Protein AF-A0A7J6T9Y3-F1 (afdb_monomer_lite)

InterPro domains:
  IPR005052 Legume-like lectin [PS51328] (21-77)
  IPR013320 Concanavalin A-like lectin/glucanase domain superfamily [SSF49899] (25-76)

Foldseek 3Di:
DDDVVVVVVVVVVVVVVVVVVLVVLVVLFDDDQADDPVSCVVWKDKDWPWDDDRGDIDQDDPDPPTGIDMDTPDDDD

Organism: Perkinsus olseni (NCBI:txid32597)

Secondary structure (DSSP, 8-state):
---HHHHHHHHHHHHHHHHHHHHHHHHHT---SS--HHHHHHHEEEEES-EE-SS-EESS-S-TT--EEEEESSPP-

Radius of gyration: 20.01 Å; chains: 1; bounding box: 40×22×61 Å

Structure (mmCIF, N/CA/C/O backbone):
data_AF-A0A7J6T9Y3-F1
#
_entry.id   AF-A0A7J6T9Y3-F1
#
loop_
_atom_site.group_PDB
_atom_site.id
_atom_site.type_symbol
_atom_site.label_atom_id
_atom_site.label_alt_id
_atom_site.label_comp_id
_atom_site.label_asym_id
_atom_site.label_entity_id
_atom_site.label_seq_id
_atom_site.pdbx_PDB_ins_code
_atom_site.Cartn_x
_atom_site.Cartn_y
_atom_site.Cartn_z
_atom_site.occupancy
_atom_site.B_iso_or_equiv
_atom_site.auth_seq_id
_atom_site.auth_comp_id
_atom_site.auth_asym_id
_atom_site.auth_atom_id
_atom_site.pdbx_PDB_model_num
ATOM 1 N N . MET A 1 1 ? -26.793 4.681 46.705 1.00 48.53 1 MET A N 1
ATOM 2 C CA . MET A 1 1 ? -25.413 4.638 47.236 1.00 48.53 1 MET A CA 1
ATOM 3 C C . MET A 1 1 ? -24.623 3.678 46.361 1.00 48.53 1 MET A C 1
ATOM 5 O O . MET A 1 1 ? -24.998 2.516 46.293 1.00 48.53 1 MET A O 1
ATOM 9 N N . LEU A 1 2 ? -23.633 4.167 45.609 1.00 51.47 2 LEU A N 1
ATOM 10 C CA . LEU A 1 2 ? -22.779 3.320 44.766 1.00 51.47 2 LEU A CA 1
ATOM 11 C C . LEU A 1 2 ? -21.829 2.516 45.660 1.00 51.47 2 LEU A C 1
ATOM 13 O O . LEU A 1 2 ? -21.224 3.066 46.578 1.00 51.47 2 LEU A O 1
ATOM 17 N N . ASN A 1 3 ? -21.734 1.211 45.417 1.00 59.97 3 ASN A N 1
ATOM 18 C CA . ASN A 1 3 ? -20.877 0.312 46.184 1.00 59.97 3 ASN A CA 1
ATOM 19 C C . ASN A 1 3 ? -19.400 0.671 45.899 1.00 59.97 3 ASN A C 1
ATOM 21 O O . ASN A 1 3 ? -19.047 0.783 44.724 1.00 59.97 3 ASN A O 1
ATOM 25 N N . PRO A 1 4 ? -18.512 0.833 46.900 1.00 59.28 4 PRO A N 1
ATOM 26 C CA . PRO A 1 4 ? -17.106 1.207 46.679 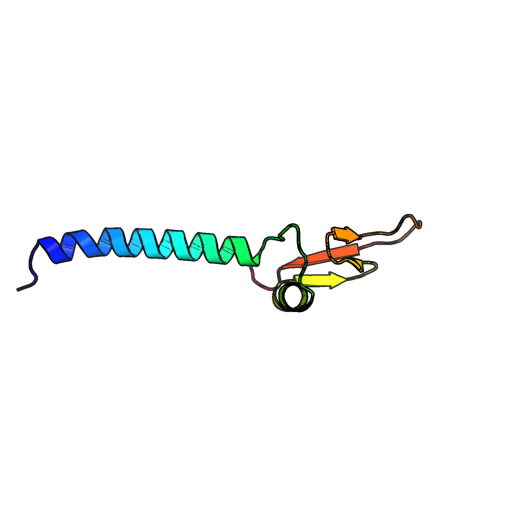1.00 59.28 4 PRO A CA 1
ATOM 27 C C . PRO A 1 4 ? -16.342 0.266 45.727 1.00 59.28 4 PRO A C 1
ATOM 29 O O . PRO A 1 4 ? -15.399 0.692 45.066 1.00 59.28 4 PRO A O 1
ATOM 32 N N . LYS A 1 5 ? -16.796 -0.985 45.558 1.00 56.81 5 LYS A N 1
ATOM 33 C CA . LYS A 1 5 ? -16.265 -1.917 44.543 1.00 56.81 5 LYS A CA 1
ATOM 34 C C . LYS A 1 5 ? -16.561 -1.499 43.092 1.00 56.81 5 LYS A C 1
ATOM 36 O O . LYS A 1 5 ? -15.790 -1.835 42.203 1.00 56.81 5 LYS A O 1
ATOM 41 N N . GLN A 1 6 ? -17.643 -0.756 42.844 1.00 54.72 6 GLN A N 1
ATOM 42 C CA . GLN A 1 6 ? -17.991 -0.236 41.513 1.00 54.72 6 GLN A CA 1
ATOM 43 C C . GLN A 1 6 ? -17.151 0.994 41.132 1.00 54.72 6 GLN A C 1
ATOM 45 O O . GLN A 1 6 ? -16.890 1.199 39.951 1.00 54.72 6 GLN A O 1
ATOM 50 N N . LEU A 1 7 ? -16.674 1.775 42.113 1.00 54.66 7 LEU A N 1
ATOM 51 C CA . LEU A 1 7 ? -15.786 2.920 41.862 1.00 54.66 7 LEU A CA 1
ATOM 52 C C . LEU A 1 7 ? -14.369 2.501 41.438 1.00 54.66 7 LEU A C 1
ATOM 54 O O . LEU A 1 7 ? -13.734 3.214 40.669 1.00 54.66 7 LEU A O 1
ATOM 58 N N . LEU A 1 8 ? -13.886 1.341 41.895 1.00 59.44 8 LEU A N 1
ATOM 59 C CA . LEU A 1 8 ? -12.570 0.797 41.525 1.00 59.44 8 LEU A CA 1
ATOM 60 C C . LEU A 1 8 ? -12.534 0.175 40.118 1.00 59.44 8 LEU A C 1
ATOM 62 O O . LEU A 1 8 ? -11.467 0.088 39.518 1.00 59.44 8 LEU A O 1
ATOM 66 N N . ALA A 1 9 ? -13.684 -0.239 39.578 1.00 60.62 9 ALA A N 1
ATOM 67 C CA . ALA A 1 9 ? -13.772 -0.852 38.250 1.00 60.62 9 ALA A CA 1
ATOM 68 C C . ALA A 1 9 ? -13.741 0.180 37.110 1.00 60.62 9 ALA A C 1
ATOM 70 O O . ALA A 1 9 ? -13.226 -0.111 36.034 1.00 60.62 9 ALA A O 1
ATOM 71 N N . ALA A 1 10 ? -14.259 1.389 37.342 1.00 64.12 10 ALA A N 1
ATOM 72 C CA . ALA A 1 10 ? -14.302 2.457 36.344 1.00 64.12 10 ALA A CA 1
ATOM 73 C C . ALA A 1 10 ? -12.918 2.850 35.776 1.00 64.12 10 ALA A C 1
ATOM 75 O O . ALA A 1 10 ? -12.782 2.863 34.553 1.00 64.12 10 ALA A O 1
ATOM 76 N N . PRO A 1 11 ? -11.876 3.114 36.592 1.00 72.06 11 PRO A N 1
ATOM 77 C CA . PRO A 1 11 ? -10.555 3.463 36.064 1.00 72.06 11 PRO A CA 1
ATOM 78 C C . PRO A 1 11 ? -9.884 2.308 35.308 1.00 72.06 11 PRO A C 1
ATOM 80 O O . PRO A 1 11 ? -9.200 2.551 34.321 1.00 72.06 11 PRO A O 1
ATOM 83 N N . LEU A 1 12 ? -10.112 1.053 35.713 1.00 74.50 12 LEU A N 1
ATOM 84 C CA . LEU A 1 12 ? -9.594 -0.115 34.992 1.00 74.50 12 LEU A CA 1
ATOM 85 C C . LEU A 1 12 ? -10.287 -0.300 33.632 1.00 74.50 12 LEU A C 1
ATOM 87 O O . LEU A 1 12 ? -9.625 -0.594 32.642 1.00 74.50 12 LEU A O 1
ATOM 91 N N . LEU A 1 13 ? -11.606 -0.100 33.571 1.00 71.88 13 LEU A N 1
ATOM 92 C CA . LEU A 1 13 ? -12.372 -0.150 32.322 1.00 71.88 13 LEU A CA 1
ATOM 93 C C . LEU A 1 13 ? -11.960 0.960 31.347 1.00 71.88 13 LEU A C 1
ATOM 95 O O . LEU A 1 13 ? -11.862 0.699 30.153 1.00 71.88 13 LEU A O 1
ATOM 99 N N . LEU A 1 14 ? -11.678 2.165 31.851 1.00 68.88 14 LEU A N 1
ATOM 100 C CA . LEU A 1 14 ? -11.124 3.268 31.058 1.00 68.88 14 LEU A CA 1
ATOM 101 C C . LEU A 1 14 ? -9.752 2.908 30.475 1.00 68.88 14 LEU A C 1
ATOM 103 O O . LEU A 1 14 ? -9.542 3.060 29.278 1.00 68.88 14 LEU A O 1
ATOM 107 N N . LEU A 1 15 ? -8.856 2.348 31.293 1.00 70.06 15 LEU A N 1
ATOM 108 C CA . LEU A 1 15 ? -7.523 1.946 30.838 1.00 70.06 15 LEU A CA 1
ATOM 109 C C . LEU A 1 15 ? -7.579 0.853 29.757 1.00 70.06 15 LEU A C 1
ATOM 111 O O . LEU A 1 15 ? -6.816 0.878 28.795 1.00 70.06 15 LEU A O 1
ATOM 115 N N . LEU A 1 16 ? -8.494 -0.110 29.909 1.00 70.50 16 LEU A N 1
ATOM 116 C CA . LEU A 1 16 ? -8.729 -1.159 28.915 1.00 70.50 16 LEU A CA 1
ATOM 117 C C . LEU A 1 16 ? -9.332 -0.591 27.626 1.00 70.50 16 LEU A C 1
ATOM 119 O O . LEU A 1 16 ? -8.958 -1.034 26.545 1.00 70.50 16 LEU A O 1
ATOM 123 N N . ALA A 1 17 ? -10.233 0.388 27.725 1.00 66.56 17 ALA A N 1
ATOM 124 C CA . ALA A 1 17 ? -10.803 1.056 26.560 1.00 66.56 17 ALA A CA 1
ATOM 125 C C . ALA A 1 17 ? -9.736 1.832 25.772 1.00 66.56 17 ALA A C 1
ATOM 127 O O . ALA A 1 17 ? -9.700 1.712 24.550 1.00 66.56 17 ALA A O 1
ATOM 128 N N . ASP A 1 18 ? -8.834 2.545 26.451 1.00 66.62 18 ASP A N 1
ATOM 129 C CA . ASP A 1 18 ? -7.714 3.244 25.807 1.00 66.62 18 ASP A CA 1
ATOM 130 C C . ASP A 1 18 ? -6.727 2.267 25.161 1.00 66.62 18 ASP A C 1
ATOM 132 O O . ASP A 1 18 ? -6.307 2.474 24.022 1.00 66.62 18 ASP A O 1
ATOM 136 N N . LEU A 1 19 ? -6.398 1.163 25.844 1.00 67.19 19 LEU A N 1
ATOM 137 C CA . LEU A 1 19 ? -5.512 0.132 25.300 1.00 67.19 19 LEU A CA 1
ATOM 138 C C . LEU A 1 19 ? -6.104 -0.505 24.034 1.00 67.19 19 LEU A C 1
ATOM 140 O O . LEU A 1 19 ? -5.419 -0.628 23.019 1.00 67.19 19 LEU A O 1
ATOM 144 N N . VAL A 1 20 ? -7.388 -0.876 24.078 1.00 67.69 20 VAL A N 1
ATOM 145 C CA . VAL A 1 20 ? -8.103 -1.449 22.930 1.00 67.69 20 VAL A CA 1
ATOM 146 C C . VAL A 1 20 ? -8.223 -0.421 21.807 1.00 67.69 20 VAL A C 1
ATOM 148 O O . VAL A 1 20 ? -7.977 -0.759 20.653 1.00 67.69 20 VAL A O 1
ATOM 151 N N . SER A 1 21 ? -8.538 0.836 22.124 1.00 67.12 21 SER A N 1
ATOM 152 C CA . SER A 1 21 ? -8.616 1.916 21.138 1.00 67.12 21 SER A CA 1
ATOM 153 C C . SER A 1 21 ? -7.277 2.125 20.431 1.00 67.12 21 SER A C 1
ATOM 155 O O . SER A 1 21 ? -7.237 2.175 19.202 1.00 67.12 21 SER A O 1
ATOM 157 N N . GLY A 1 22 ? -6.175 2.184 21.184 1.00 70.50 22 GLY A N 1
ATOM 158 C CA . GLY A 1 22 ? -4.832 2.333 20.626 1.00 70.50 22 GLY A CA 1
ATOM 159 C C . GLY A 1 22 ? -4.421 1.147 19.752 1.00 70.50 22 GLY A C 1
ATOM 160 O O . GLY A 1 22 ? -3.861 1.341 18.674 1.00 70.50 22 GLY A O 1
ATOM 161 N N . GLN A 1 23 ? -4.749 -0.082 20.159 1.00 71.81 23 GLN A N 1
ATOM 162 C CA . GLN A 1 23 ? -4.443 -1.274 19.366 1.00 71.81 23 GLN A CA 1
ATOM 163 C C . GLN A 1 23 ? -5.250 -1.321 18.058 1.00 71.81 23 GLN A C 1
ATOM 165 O O . GLN A 1 23 ? -4.672 -1.518 16.989 1.00 71.81 23 GLN A O 1
ATOM 170 N N . VAL A 1 24 ? -6.563 -1.076 18.123 1.00 73.19 24 VAL A N 1
ATOM 171 C CA . VAL A 1 24 ? -7.449 -1.029 16.944 1.00 73.19 24 VAL A CA 1
ATOM 172 C C . VAL A 1 24 ? -6.989 0.046 15.960 1.00 73.19 24 VAL A C 1
ATOM 174 O O . VAL A 1 24 ? -7.013 -0.149 14.743 1.00 73.19 24 VAL A O 1
ATOM 177 N N . GLN A 1 25 ? -6.525 1.178 16.481 1.00 76.69 25 GLN A N 1
ATOM 178 C CA . GLN A 1 25 ? -5.969 2.240 15.667 1.00 76.69 25 GLN A CA 1
ATOM 179 C C . GLN A 1 25 ? -4.695 1.780 14.955 1.00 76.69 25 GLN A C 1
ATOM 181 O O . GLN A 1 25 ? -4.619 1.885 13.732 1.00 76.69 25 GLN A O 1
ATOM 186 N N . LEU A 1 26 ? -3.733 1.196 15.670 1.00 81.56 26 LEU A N 1
ATOM 187 C CA . LEU A 1 26 ? -2.471 0.727 15.090 1.00 81.56 26 LEU A CA 1
ATOM 188 C C . LEU A 1 26 ? -2.685 -0.340 14.004 1.00 81.56 26 LEU A C 1
ATOM 190 O O . LEU A 1 26 ? -2.035 -0.297 12.959 1.00 81.56 26 LEU A O 1
ATOM 194 N N . GLU A 1 27 ? -3.652 -1.240 14.194 1.00 85.38 27 GLU A N 1
ATOM 195 C CA . GLU A 1 27 ? -4.052 -2.234 13.189 1.00 85.38 27 GLU A CA 1
ATOM 196 C C . GLU A 1 27 ? -4.590 -1.589 11.903 1.00 85.38 27 GLU A C 1
ATOM 198 O O . GLU A 1 27 ? -4.356 -2.095 10.802 1.00 85.38 27 GLU A O 1
ATOM 203 N N . SER A 1 28 ? -5.277 -0.447 12.005 1.00 85.81 28 SER A N 1
ATOM 204 C CA . SER A 1 28 ? -5.770 0.290 10.835 1.00 85.81 28 SER A CA 1
ATOM 205 C C . SER A 1 28 ? -4.654 0.962 10.020 1.00 85.81 28 SER A C 1
ATOM 207 O O . SER A 1 28 ? -4.837 1.203 8.827 1.00 85.81 28 SER A O 1
ATOM 209 N N . HIS A 1 29 ? -3.487 1.185 10.637 1.00 91.25 29 HIS A N 1
ATOM 210 C CA . HIS A 1 29 ? -2.285 1.765 10.023 1.00 91.25 29 HIS A CA 1
ATOM 211 C C . HIS A 1 29 ? -1.193 0.726 9.735 1.00 91.25 29 HIS A C 1
ATOM 213 O O . HIS A 1 29 ? -0.051 1.090 9.458 1.00 91.25 29 HIS A O 1
ATOM 219 N N . SER A 1 30 ? -1.529 -0.562 9.798 1.00 90.06 30 SER A N 1
ATOM 220 C CA . SER A 1 30 ? -0.579 -1.657 9.616 1.00 90.06 30 SER A CA 1
ATOM 221 C C . SER A 1 30 ? -0.990 -2.578 8.471 1.00 90.06 30 SER A C 1
ATOM 223 O O . SER A 1 30 ? -2.157 -2.648 8.077 1.00 90.06 30 SER A O 1
ATOM 225 N N . PHE A 1 31 ? -0.009 -3.314 7.955 1.00 88.19 31 PHE A N 1
ATOM 226 C CA . PHE A 1 31 ? -0.217 -4.426 7.035 1.00 88.19 31 PHE A CA 1
ATOM 227 C C . PHE A 1 31 ? 0.022 -5.750 7.756 1.00 88.19 31 PHE A C 1
ATOM 229 O O . PHE A 1 31 ? 0.828 -5.827 8.682 1.00 88.19 31 PHE A O 1
ATOM 236 N N . THR A 1 32 ? -0.645 -6.803 7.291 1.00 83.75 32 THR A N 1
ATOM 237 C CA . THR A 1 32 ? -0.281 -8.181 7.642 1.00 83.75 32 THR A CA 1
ATOM 238 C C . THR A 1 32 ? 0.432 -8.838 6.463 1.00 83.75 32 THR A C 1
ATOM 240 O O . THR A 1 32 ? 0.462 -8.277 5.369 1.00 83.75 32 THR A O 1
ATOM 243 N N . GLN A 1 33 ? 1.012 -10.023 6.669 1.00 82.00 33 GLN A N 1
ATOM 244 C CA . GLN A 1 33 ? 1.674 -10.768 5.592 1.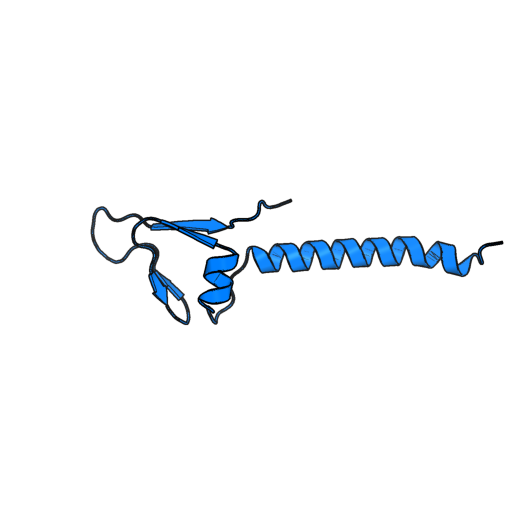00 82.00 33 GLN A CA 1
ATOM 245 C C . GLN A 1 33 ? 0.719 -11.103 4.434 1.00 82.00 33 GLN A C 1
ATOM 247 O O . GLN A 1 33 ? 1.152 -11.177 3.288 1.00 82.00 33 GLN A O 1
ATOM 252 N N . THR A 1 34 ? -0.570 -11.284 4.729 1.00 86.31 34 THR A N 1
ATOM 253 C CA . THR A 1 34 ? -1.620 -11.429 3.720 1.00 86.31 34 THR A CA 1
ATOM 254 C C . THR A 1 34 ? -2.245 -10.066 3.457 1.00 86.31 34 THR A C 1
ATOM 256 O O . THR A 1 34 ? -2.699 -9.387 4.382 1.00 86.31 34 THR A O 1
ATOM 259 N N . LEU A 1 35 ? -2.284 -9.664 2.192 1.00 89.06 35 LEU A N 1
ATOM 260 C CA . LEU A 1 35 ? -2.866 -8.397 1.777 1.00 89.06 35 LEU A CA 1
ATOM 261 C C . LEU A 1 35 ? -4.223 -8.655 1.132 1.00 89.06 35 LEU A C 1
ATOM 263 O O . LEU A 1 35 ? -4.311 -9.116 -0.002 1.00 89.06 35 LEU A O 1
ATOM 267 N N . ASP A 1 36 ? -5.285 -8.359 1.877 1.00 89.62 36 ASP A N 1
ATOM 268 C CA . ASP A 1 36 ? -6.644 -8.329 1.342 1.00 89.62 36 ASP A CA 1
ATOM 269 C C . ASP A 1 36 ? -6.868 -6.988 0.609 1.00 89.62 36 ASP A C 1
ATOM 271 O O . ASP A 1 36 ? -6.805 -5.930 1.251 1.00 89.62 36 ASP A O 1
ATOM 275 N N . PRO A 1 37 ? -7.153 -6.992 -0.709 1.00 90.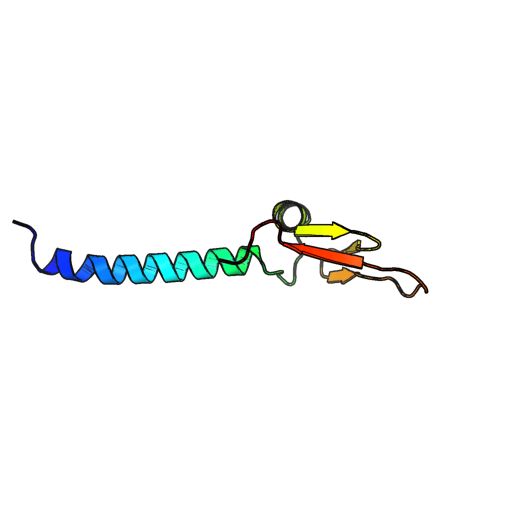19 37 PRO A N 1
ATOM 276 C CA . PRO A 1 37 ? -7.411 -5.772 -1.471 1.00 90.19 37 PRO A CA 1
ATOM 277 C C . PRO A 1 37 ? -8.573 -4.933 -0.933 1.00 90.19 37 PRO A C 1
ATOM 279 O O . PRO A 1 37 ? -8.524 -3.705 -1.009 1.00 90.19 37 PRO A O 1
ATOM 282 N N . ALA A 1 38 ? -9.612 -5.558 -0.371 1.00 91.38 38 ALA A N 1
ATOM 283 C CA . ALA A 1 38 ? -10.741 -4.834 0.203 1.00 91.38 38 ALA A CA 1
ATOM 284 C C . ALA A 1 38 ? -10.309 -4.045 1.447 1.00 91.38 38 ALA A C 1
ATOM 286 O O . ALA A 1 38 ? -10.612 -2.856 1.572 1.00 91.38 38 ALA A O 1
ATOM 287 N N . VAL A 1 39 ? -9.531 -4.680 2.329 1.00 91.56 39 VAL A N 1
ATOM 288 C CA . VAL A 1 39 ? -8.982 -4.042 3.534 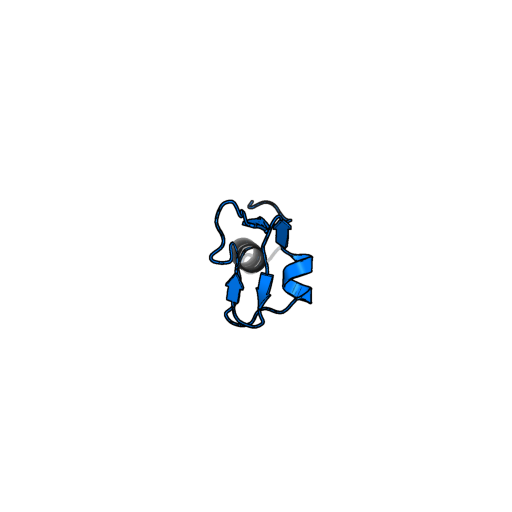1.00 91.56 39 VAL A CA 1
ATO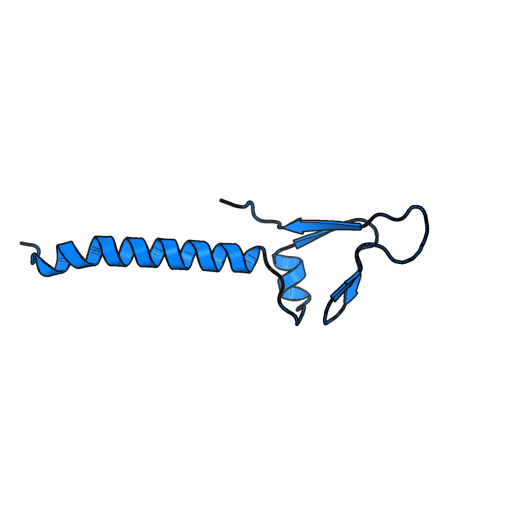M 289 C C . VAL A 1 39 ? -7.968 -2.957 3.167 1.00 91.56 39 VAL A C 1
ATOM 291 O O . VAL A 1 39 ? -7.992 -1.873 3.755 1.00 91.56 39 VAL A O 1
ATOM 294 N N . PHE A 1 40 ? -7.113 -3.212 2.170 1.00 92.38 40 PHE A N 1
ATOM 295 C CA . PHE A 1 40 ? -6.164 -2.228 1.649 1.00 92.38 40 PHE A CA 1
ATOM 296 C C . PHE A 1 40 ? -6.891 -0.967 1.168 1.00 92.38 40 PHE A C 1
ATOM 298 O O . PHE A 1 40 ? -6.633 0.119 1.683 1.00 92.38 40 PHE A O 1
ATOM 305 N N . ASN A 1 41 ? -7.864 -1.118 0.264 1.00 92.75 41 ASN A N 1
ATOM 306 C CA . ASN A 1 41 ? -8.611 -0.001 -0.324 1.00 92.75 41 ASN A CA 1
ATOM 307 C C . ASN A 1 41 ? -9.430 0.790 0.707 1.00 92.75 41 ASN A C 1
ATOM 309 O O . ASN A 1 41 ? -9.710 1.974 0.504 1.00 92.75 41 ASN A O 1
ATOM 313 N N . GLN A 1 42 ? -9.813 0.161 1.820 1.00 93.38 42 GLN A N 1
ATOM 314 C CA . GLN A 1 42 ? -10.500 0.836 2.917 1.00 93.38 42 GLN A CA 1
ATOM 315 C C . GLN A 1 42 ? -9.555 1.708 3.758 1.00 93.38 42 GLN A C 1
ATOM 317 O O . GLN A 1 42 ? -9.976 2.750 4.258 1.00 93.38 42 GLN A O 1
ATOM 322 N N . ARG A 1 43 ? -8.298 1.292 3.941 1.00 93.00 43 ARG A N 1
ATOM 323 C CA . ARG A 1 43 ? -7.370 1.895 4.916 1.00 93.00 43 ARG A CA 1
ATOM 324 C C . ARG A 1 43 ? -6.290 2.769 4.286 1.00 93.00 43 ARG A C 1
ATOM 326 O O . ARG A 1 43 ? -5.788 3.671 4.954 1.00 93.00 43 ARG A O 1
ATOM 333 N N . TRP A 1 44 ? -5.960 2.542 3.018 1.00 94.88 44 TRP A N 1
ATOM 334 C CA . TRP A 1 44 ? -4.800 3.131 2.354 1.00 94.88 44 TRP A CA 1
ATOM 335 C C . TRP A 1 44 ? -5.168 3.776 1.023 1.00 94.88 44 TRP A C 1
ATOM 337 O O . TRP A 1 44 ? -6.005 3.271 0.278 1.00 94.88 44 TRP A O 1
ATOM 347 N N . GLU A 1 45 ? -4.532 4.904 0.731 1.00 95.50 45 GLU A N 1
ATOM 348 C CA . GLU A 1 45 ? -4.430 5.447 -0.620 1.00 95.50 45 GLU A CA 1
ATOM 349 C C . GLU A 1 45 ? -3.078 5.061 -1.218 1.00 95.50 45 GLU A C 1
ATOM 351 O O . GLU A 1 45 ? -2.081 4.900 -0.506 1.00 95.50 45 GLU A O 1
ATOM 356 N N . SER A 1 46 ? -3.037 4.955 -2.543 1.00 95.00 46 SER A N 1
ATOM 357 C CA . SER A 1 46 ? -1.807 4.710 -3.289 1.00 95.00 46 SER A CA 1
ATOM 358 C C . SER A 1 46 ? -1.748 5.572 -4.540 1.00 95.00 46 SER A C 1
ATOM 360 O O . SER A 1 46 ? -2.771 5.810 -5.181 1.00 95.00 46 SER A O 1
ATOM 362 N N . MET A 1 47 ? -0.547 6.003 -4.917 1.00 94.81 47 MET A N 1
ATOM 363 C CA . MET A 1 47 ? -0.313 6.834 -6.094 1.00 94.81 47 MET A CA 1
ATOM 364 C C . MET A 1 47 ? 0.951 6.401 -6.836 1.00 94.81 47 MET A C 1
ATOM 366 O O . MET A 1 47 ? 1.882 5.853 -6.243 1.00 94.81 47 MET A O 1
ATOM 370 N N . GLY A 1 48 ? 0.995 6.689 -8.137 1.00 93.56 48 GLY A N 1
ATOM 371 C CA . GLY A 1 48 ? 2.139 6.384 -8.987 1.00 93.56 48 GLY A CA 1
ATOM 372 C C . GLY A 1 48 ? 2.118 4.928 -9.441 1.00 93.56 48 GLY A C 1
ATOM 373 O O . GLY A 1 48 ? 1.113 4.459 -9.967 1.00 93.56 48 GLY A O 1
ATOM 374 N N . THR A 1 49 ? 3.234 4.224 -9.261 1.00 93.94 49 THR A N 1
ATOM 375 C CA . THR A 1 49 ? 3.432 2.838 -9.718 1.00 93.94 49 THR A CA 1
ATOM 376 C C . THR A 1 49 ? 3.189 1.774 -8.651 1.00 93.94 49 THR A C 1
ATOM 378 O O . THR A 1 49 ? 3.717 0.671 -8.779 1.00 93.94 49 THR A O 1
ATOM 381 N N . CYS A 1 50 ? 2.437 2.088 -7.595 1.00 93.38 50 CYS A N 1
ATOM 382 C CA . CYS A 1 50 ? 2.125 1.116 -6.551 1.00 93.38 50 CYS A CA 1
ATOM 383 C C . CYS A 1 50 ? 1.308 -0.056 -7.116 1.00 93.38 50 CYS A C 1
ATOM 385 O O . CYS A 1 50 ? 0.237 0.150 -7.684 1.00 93.38 50 CYS A O 1
ATOM 387 N N . ILE A 1 51 ? 1.802 -1.279 -6.927 1.00 91.88 51 ILE A N 1
ATOM 388 C CA . ILE A 1 51 ? 1.113 -2.522 -7.289 1.00 91.88 51 ILE A CA 1
ATOM 389 C C . ILE A 1 51 ? 0.902 -3.329 -6.010 1.00 91.88 51 ILE A C 1
ATOM 391 O O . ILE A 1 51 ? 1.850 -3.586 -5.262 1.00 91.88 51 ILE A O 1
ATOM 395 N N . LEU A 1 52 ? -0.352 -3.701 -5.759 1.00 91.88 52 LEU A N 1
ATOM 396 C CA . LEU A 1 52 ? -0.731 -4.568 -4.653 1.00 91.88 52 LEU A CA 1
ATOM 397 C C . LEU A 1 52 ? -0.664 -6.025 -5.112 1.00 91.88 52 LEU A C 1
ATOM 399 O O . LEU A 1 52 ? -1.424 -6.428 -5.988 1.00 91.88 52 LEU A O 1
ATOM 403 N N . GLU A 1 53 ? 0.213 -6.803 -4.492 1.00 91.38 53 GLU A N 1
ATOM 404 C CA . GLU A 1 53 ? 0.270 -8.254 -4.650 1.00 91.38 53 GLU A CA 1
ATOM 405 C C . GLU A 1 53 ? -0.329 -8.923 -3.408 1.00 91.38 53 GLU A C 1
ATOM 407 O O . GLU A 1 53 ? -0.455 -8.309 -2.349 1.00 91.38 53 GLU A O 1
ATOM 412 N N . ASN A 1 54 ? -0.667 -10.209 -3.499 1.00 87.88 54 ASN A N 1
ATOM 413 C CA . ASN A 1 54 ? -1.352 -10.923 -2.409 1.00 87.88 54 ASN A CA 1
ATOM 414 C C . ASN A 1 54 ? -0.564 -10.958 -1.081 1.00 87.88 54 ASN A C 1
ATOM 416 O O . ASN A 1 54 ? -1.137 -11.204 -0.019 1.00 87.88 54 ASN A O 1
ATOM 420 N N . ASN A 1 55 ? 0.755 -10.766 -1.136 1.00 91.62 55 ASN A N 1
ATOM 421 C CA . ASN A 1 55 ? 1.677 -10.935 -0.011 1.00 91.62 55 ASN A CA 1
ATOM 422 C C . ASN A 1 55 ? 2.738 -9.829 0.121 1.00 91.62 55 ASN A C 1
ATOM 424 O O . ASN A 1 55 ? 3.560 -9.878 1.035 1.00 91.62 55 ASN A O 1
ATOM 428 N N . HIS A 1 56 ? 2.770 -8.858 -0.791 1.00 91.31 56 HIS A N 1
ATOM 429 C CA . HIS A 1 56 ? 3.672 -7.711 -0.714 1.00 91.31 56 HIS A CA 1
ATOM 430 C C . HIS A 1 56 ? 3.136 -6.526 -1.526 1.00 91.31 56 HIS A C 1
ATOM 432 O O . HIS A 1 56 ? 2.196 -6.655 -2.304 1.00 91.31 56 HIS A O 1
ATOM 438 N N . ILE A 1 57 ? 3.744 -5.355 -1.343 1.00 92.50 57 ILE A N 1
ATOM 439 C CA . ILE A 1 57 ? 3.425 -4.146 -2.108 1.00 92.50 57 ILE A CA 1
ATOM 440 C C . ILE A 1 57 ? 4.676 -3.750 -2.882 1.00 92.50 57 ILE A C 1
ATOM 442 O O . ILE A 1 57 ? 5.742 -3.558 -2.294 1.00 92.50 57 ILE A O 1
ATOM 446 N N . VAL A 1 58 ? 4.549 -3.599 -4.196 1.00 92.75 58 VAL A N 1
ATOM 447 C CA . VAL A 1 58 ? 5.609 -3.046 -5.039 1.00 92.75 58 VAL A CA 1
ATOM 448 C C . VAL A 1 58 ? 5.380 -1.545 -5.146 1.00 92.75 58 VAL A C 1
ATOM 450 O O . VAL A 1 58 ? 4.432 -1.117 -5.792 1.00 92.75 58 VAL A O 1
ATOM 453 N N . LEU A 1 59 ? 6.237 -0.732 -4.523 1.00 91.00 59 LEU A N 1
ATOM 454 C CA . LEU A 1 59 ? 6.140 0.733 -4.627 1.00 91.00 59 LEU A CA 1
ATOM 455 C C . LEU A 1 59 ? 6.610 1.216 -5.995 1.00 91.00 59 LEU A C 1
ATOM 457 O O . LEU A 1 59 ? 5.912 1.945 -6.700 1.00 91.00 59 LEU A O 1
ATOM 461 N N . THR A 1 60 ? 7.798 0.772 -6.391 1.00 91.88 60 THR A N 1
ATOM 462 C CA . THR A 1 60 ? 8.389 1.100 -7.680 1.00 91.88 60 THR A CA 1
ATOM 463 C C . THR A 1 60 ? 8.952 -0.167 -8.322 1.00 91.88 60 THR A C 1
ATOM 465 O O . THR A 1 60 ? 9.793 -0.846 -7.725 1.00 91.88 60 THR A O 1
ATOM 468 N N . PRO A 1 61 ? 8.512 -0.532 -9.539 1.00 83.06 61 PRO A N 1
ATOM 469 C CA . PRO A 1 61 ? 9.198 -1.558 -10.315 1.00 83.06 61 PRO A CA 1
ATOM 470 C C . PRO A 1 61 ? 10.602 -1.058 -10.696 1.00 83.06 61 PRO A C 1
ATOM 472 O O . PRO A 1 61 ? 10.869 0.141 -10.644 1.00 83.06 61 PRO A O 1
ATOM 475 N N . ARG A 1 62 ? 11.512 -1.957 -11.110 1.00 82.88 62 ARG A N 1
ATOM 476 C CA . ARG A 1 62 ? 12.900 -1.628 -11.523 1.00 82.88 62 ARG A CA 1
ATOM 477 C C . ARG A 1 62 ? 12.965 -0.850 -12.850 1.00 82.88 62 ARG A C 1
ATOM 479 O O . ARG A 1 62 ? 13.591 -1.286 -13.808 1.00 82.88 62 ARG A O 1
ATOM 486 N N . THR A 1 63 ? 12.279 0.280 -12.931 1.00 81.56 63 THR A N 1
ATOM 487 C CA . THR A 1 63 ? 12.278 1.201 -14.068 1.00 81.56 63 THR A CA 1
ATOM 488 C C . THR A 1 63 ? 12.712 2.568 -13.560 1.00 81.56 63 THR A C 1
ATOM 490 O O . THR A 1 63 ? 12.244 3.007 -12.510 1.00 81.56 63 THR A O 1
ATOM 493 N N . ALA A 1 64 ? 13.612 3.226 -14.290 1.00 86.00 64 ALA A N 1
ATOM 494 C CA . ALA A 1 64 ? 14.037 4.581 -13.959 1.00 86.00 64 ALA A CA 1
ATOM 495 C C . ALA A 1 64 ? 12.842 5.555 -13.965 1.00 86.00 64 ALA A C 1
ATOM 497 O O . ALA A 1 64 ? 11.841 5.323 -14.650 1.00 86.00 64 ALA A O 1
ATOM 498 N N . ASP A 1 65 ? 12.957 6.628 -13.182 1.00 86.25 65 ASP A N 1
ATOM 499 C CA . ASP A 1 65 ? 12.002 7.744 -13.125 1.00 86.25 65 ASP A CA 1
ATOM 500 C C . ASP A 1 65 ? 10.557 7.357 -12.762 1.00 86.25 65 ASP A C 1
ATOM 502 O O . ASP A 1 65 ? 9.590 8.018 -13.148 1.00 86.25 65 ASP A O 1
ATOM 506 N N . LYS A 1 66 ? 10.386 6.272 -11.999 1.00 88.19 66 LYS A N 1
ATOM 507 C CA . LYS A 1 66 ? 9.102 5.897 -11.399 1.00 88.19 66 LYS A CA 1
ATOM 508 C C . LYS A 1 66 ? 9.076 6.248 -9.920 1.00 88.19 66 LYS A C 1
ATOM 510 O O . LYS A 1 66 ? 10.062 6.071 -9.210 1.00 88.19 66 LYS A O 1
ATOM 515 N N . PHE A 1 67 ? 7.914 6.697 -9.456 1.00 92.25 67 PHE A N 1
ATOM 516 C CA . PHE A 1 67 ? 7.629 6.878 -8.041 1.00 92.25 67 PHE A CA 1
ATOM 517 C C . PHE A 1 67 ? 6.373 6.093 -7.672 1.00 92.25 67 PHE A C 1
ATOM 519 O O . PHE A 1 67 ? 5.445 5.960 -8.472 1.00 92.25 67 PHE A O 1
ATOM 526 N N . GLY A 1 68 ? 6.356 5.600 -6.444 1.00 93.94 68 GLY A N 1
ATOM 527 C CA . GLY A 1 68 ? 5.185 5.036 -5.801 1.00 93.94 68 GLY A CA 1
ATOM 528 C C . GLY A 1 68 ? 5.091 5.617 -4.407 1.00 93.94 68 GLY A C 1
ATOM 529 O O . GLY A 1 68 ? 6.102 5.742 -3.715 1.00 93.94 68 GLY A O 1
ATOM 530 N N . ALA A 1 69 ? 3.887 6.003 -4.021 1.00 94.75 69 ALA A N 1
ATOM 531 C CA . ALA A 1 69 ? 3.601 6.504 -2.692 1.00 94.75 69 ALA A CA 1
ATOM 532 C C . ALA A 1 69 ? 2.357 5.810 -2.147 1.00 94.75 69 ALA A C 1
ATOM 534 O O . ALA A 1 69 ? 1.450 5.447 -2.900 1.00 94.75 69 ALA A O 1
ATOM 535 N N . LEU A 1 70 ? 2.330 5.632 -0.832 1.00 95.06 70 LEU A N 1
ATOM 536 C CA . LEU A 1 70 ? 1.195 5.089 -0.103 1.00 95.06 70 LEU A CA 1
ATOM 537 C C . LEU A 1 70 ? 1.050 5.846 1.215 1.00 95.06 70 LEU A C 1
ATOM 539 O O . LEU A 1 70 ? 2.050 6.239 1.818 1.00 95.06 70 LEU A O 1
ATOM 543 N N . TRP A 1 71 ? -0.180 6.051 1.663 1.00 94.62 71 TRP A N 1
ATOM 544 C CA . TRP A 1 71 ? -0.455 6.664 2.959 1.00 94.62 71 TRP A CA 1
ATOM 545 C C . TRP A 1 71 ? -1.793 6.181 3.503 1.00 94.62 71 TRP A C 1
ATOM 547 O O . TRP A 1 71 ? -2.700 5.811 2.756 1.00 94.62 71 TRP A O 1
ATOM 557 N N . HIS A 1 72 ? -1.907 6.145 4.825 1.00 93.88 72 HIS A N 1
ATOM 558 C CA . HIS A 1 72 ? -3.137 5.752 5.497 1.00 93.88 72 HIS A CA 1
ATOM 559 C C . HIS A 1 72 ? -4.197 6.858 5.350 1.00 93.88 72 HIS A C 1
ATOM 561 O O . HIS A 1 72 ? -3.888 8.048 5.434 1.00 93.88 72 HIS A O 1
ATOM 567 N N . LYS A 1 73 ? -5.459 6.471 5.142 1.00 93.31 73 LYS A N 1
ATOM 568 C CA . LYS A 1 73 ? -6.595 7.400 4.976 1.00 93.31 73 LYS A CA 1
ATOM 569 C C . LYS A 1 73 ? -6.951 8.119 6.268 1.00 93.31 73 LYS A C 1
ATOM 571 O O . LYS A 1 73 ? -7.294 9.298 6.262 1.00 93.31 73 LYS A O 1
ATOM 576 N N . SER A 1 74 ? -6.877 7.397 7.378 1.00 90.06 74 SER A N 1
ATOM 577 C CA . SER A 1 74 ? -7.129 7.945 8.707 1.00 90.06 74 SER A CA 1
ATOM 578 C C . SER A 1 74 ? -5.864 8.617 9.246 1.00 90.06 74 SER A C 1
ATOM 580 O O . SER A 1 74 ? -4.770 8.147 8.948 1.00 90.06 74 SER A O 1
ATOM 582 N N . PRO A 1 75 ? -5.958 9.692 10.042 1.00 86.25 75 PRO A N 1
ATOM 583 C CA . PRO A 1 75 ? -4.806 10.247 10.746 1.00 86.25 75 PRO A CA 1
ATOM 584 C C . PRO A 1 75 ? -4.393 9.361 11.929 1.00 86.25 75 PRO A C 1
ATOM 586 O O . PRO A 1 75 ? -5.247 8.763 12.585 1.00 86.25 75 PRO A O 1
ATOM 589 N N . LEU A 1 76 ? -3.095 9.349 12.241 1.00 82.25 76 LEU A N 1
ATOM 590 C CA . LEU A 1 76 ? -2.607 8.897 13.545 1.00 82.25 76 LEU A CA 1
ATOM 591 C C . LEU A 1 76 ? -3.045 9.932 14.598 1.00 82.25 76 LEU A C 1
ATOM 593 O O . LEU A 1 76 ? -2.936 11.137 14.371 1.00 82.25 76 LEU A O 1
ATOM 597 N N . ARG A 1 77 ? -3.588 9.460 15.712 1.00 70.50 77 ARG A N 1
ATOM 598 C CA . ARG A 1 77 ? -4.080 10.226 16.865 1.00 70.50 77 ARG A CA 1
ATOM 599 C C . ARG A 1 77 ? -3.464 9.649 18.120 1.00 70.50 77 ARG A C 1
ATOM 601 O O . ARG A 1 77 ? -3.331 8.406 18.127 1.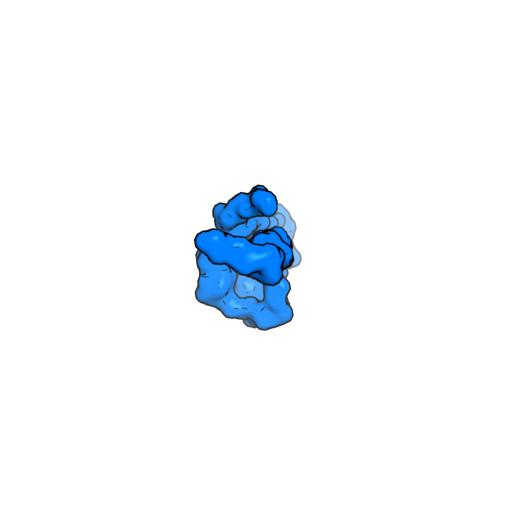00 70.50 77 ARG A O 1
#

Sequence (77 aa):
MLNPKQLLAAPLLLLLADLVSGQVQLESHSFTQTLDPAVFNQRWESMGTCILENNHIVLTPRTADKFGALWHKSPLR

pLDDT: mean 81.72, std 12.98, range [48.53, 95.5]